Protein AF-W1X9R4-F1 (afdb_monomer_lite)

InterPro domains:
  IPR003447 FemABX peptidyl transferase [PF02388] (1-71)
  IPR003447 FemABX peptidyl transferase [PS51191] (1-72)
  IPR016181 Acyl-CoA N-acyltransferase [SSF55729] (1-62)

Radius of gyration: 15.21 Å; chains: 1; bounding box: 35×26×38 Å

Sequence (72 aa):
VKKAKTFGIELHKLKRNELYKFKQITSSTSERRNYNDKTLDYYEKFYDSFGSNAEFIIASINFKNYLEHLQN

Secondary structure (DSSP, 8-state):
-THHHHTTEEEEEPPGGGHHHHHHHHHHHHHHTT-PPPPHHHHHHHHHHHGGG---EEEEE-HHHHHHHHH-

Foldseek 3Di:
DVVCVVQQKDKDWDDLVCLVVVVVVVVVVCVVVVHDDDDNVVVSVVCVVCPPNDTDMDIDGDVVVRVVVVVD

Organism: NCBI:txid408170

Structure (mmCIF, N/CA/C/O backbone):
data_AF-W1X9R4-F1
#
_entry.id   AF-W1X9R4-F1
#
loop_
_atom_site.group_PDB
_atom_site.id
_atom_site.type_symbol
_atom_site.label_atom_id
_atom_site.label_alt_id
_atom_site.label_comp_id
_atom_site.label_asym_id
_atom_site.label_entity_id
_atom_site.label_seq_id
_atom_site.pdbx_PDB_ins_code
_atom_site.Cartn_x
_atom_site.Cartn_y
_atom_site.Cartn_z
_atom_site.occupancy
_atom_site.B_iso_or_equiv
_atom_site.auth_seq_id
_atom_site.auth_comp_id
_atom_site.auth_asym_id
_atom_site.auth_atom_id
_atom_site.pdbx_PDB_model_num
ATOM 1 N N . VAL A 1 1 ? 0.590 -6.557 18.955 1.00 51.66 1 VAL A N 1
ATOM 2 C CA . VAL A 1 1 ? -0.542 -6.922 18.062 1.00 51.66 1 VAL A CA 1
ATOM 3 C C . VAL A 1 1 ? -1.931 -6.537 18.604 1.00 51.66 1 VAL A C 1
ATOM 5 O O . VAL A 1 1 ? -2.767 -6.150 17.805 1.00 51.66 1 VAL A O 1
ATOM 8 N N . LYS A 1 2 ? -2.200 -6.551 19.927 1.00 52.38 2 LYS A N 1
ATOM 9 C CA . LYS A 1 2 ? -3.537 -6.218 20.487 1.00 52.38 2 LYS A CA 1
ATOM 10 C C . LYS A 1 2 ? -4.001 -4.754 20.311 1.00 52.38 2 LYS A C 1
ATOM 12 O O . LYS A 1 2 ? -5.191 -4.541 20.135 1.00 52.38 2 LYS A O 1
ATOM 17 N N . LYS A 1 3 ? -3.090 -3.768 20.288 1.00 52.84 3 LYS A N 1
ATOM 18 C CA . LYS A 1 3 ? -3.446 -2.332 20.196 1.00 52.84 3 LYS A CA 1
ATOM 19 C C . LYS A 1 3 ? -4.086 -1.913 18.864 1.00 52.84 3 LYS A C 1
ATOM 21 O O . LYS A 1 3 ? -4.888 -0.995 18.863 1.00 52.84 3 LYS A O 1
ATOM 26 N N . ALA A 1 4 ? -3.771 -2.572 17.745 1.00 53.31 4 ALA A N 1
ATOM 27 C CA . ALA A 1 4 ? -4.288 -2.166 16.430 1.00 53.31 4 ALA A CA 1
ATOM 28 C C . ALA A 1 4 ? -5.811 -2.361 16.302 1.00 53.31 4 ALA A C 1
ATOM 30 O O . ALA A 1 4 ? -6.482 -1.554 15.669 1.00 53.31 4 ALA A O 1
ATOM 31 N N . LYS A 1 5 ? -6.370 -3.384 16.967 1.00 54.81 5 LYS A N 1
ATOM 32 C CA . LYS A 1 5 ? -7.824 -3.603 17.017 1.00 54.81 5 LYS A CA 1
ATOM 33 C C . LYS A 1 5 ? -8.557 -2.589 17.901 1.00 54.81 5 LYS A C 1
ATOM 35 O O . LYS A 1 5 ? -9.744 -2.381 17.702 1.00 54.81 5 LYS A O 1
ATOM 40 N N . THR A 1 6 ? -7.868 -1.956 18.852 1.00 59.28 6 THR A N 1
ATOM 41 C CA . THR A 1 6 ? -8.475 -1.022 19.815 1.00 59.28 6 THR A CA 1
ATOM 42 C C . THR A 1 6 ? -8.898 0.303 19.174 1.00 59.28 6 THR A C 1
ATOM 44 O O . THR A 1 6 ? -9.784 0.961 19.696 1.00 59.28 6 THR A O 1
ATOM 47 N N . PHE A 1 7 ? -8.303 0.683 18.038 1.00 66.56 7 PHE A N 1
ATOM 48 C CA . PHE A 1 7 ? -8.556 1.974 17.383 1.00 66.56 7 PHE A CA 1
ATOM 49 C C . PHE A 1 7 ? -9.475 1.883 16.153 1.00 66.56 7 PHE A C 1
ATOM 51 O O . PHE A 1 7 ? -9.558 2.842 15.395 1.00 66.56 7 PHE A O 1
ATOM 58 N N . GLY A 1 8 ? -10.131 0.740 15.915 1.00 78.12 8 GLY A N 1
ATOM 59 C CA . GLY A 1 8 ? -10.995 0.572 14.738 1.00 78.12 8 GLY A CA 1
ATOM 60 C C . GLY A 1 8 ? -10.232 0.621 13.409 1.00 78.12 8 GLY A C 1
ATOM 61 O O . GLY A 1 8 ? -10.741 1.144 12.423 1.00 78.12 8 GLY A O 1
ATOM 62 N N . ILE A 1 9 ? -8.989 0.127 13.386 1.00 85.69 9 ILE A N 1
ATOM 63 C CA . ILE A 1 9 ? -8.189 0.068 12.159 1.00 85.69 9 ILE A CA 1
ATOM 64 C C . ILE A 1 9 ? -8.757 -1.014 11.239 1.00 85.69 9 ILE A C 1
ATOM 66 O O . ILE A 1 9 ? -8.851 -2.182 11.625 1.00 85.69 9 ILE A O 1
ATOM 70 N N . GLU A 1 10 ? -9.064 -0.628 10.007 1.00 87.62 10 GLU A N 1
ATOM 71 C CA . GLU A 1 10 ? -9.559 -1.505 8.952 1.00 87.62 10 GLU A CA 1
ATOM 72 C C . GLU A 1 10 ? -8.440 -1.825 7.956 1.00 87.62 10 GLU A C 1
ATOM 74 O O . GLU A 1 10 ? -7.621 -0.971 7.611 1.00 87.62 10 GLU A O 1
ATOM 79 N N . LEU A 1 11 ? -8.386 -3.078 7.498 1.00 90.69 11 LEU A N 1
ATOM 80 C CA . LEU A 1 11 ? -7.464 -3.507 6.449 1.00 90.69 11 LEU A CA 1
ATOM 81 C C . LEU A 1 11 ? -8.225 -3.609 5.132 1.00 90.69 11 LEU A C 1
ATOM 83 O O . LEU A 1 11 ? -9.229 -4.314 5.047 1.00 90.69 11 LEU A O 1
ATOM 87 N N . HIS A 1 12 ? -7.716 -2.953 4.093 1.00 91.38 12 HIS A N 1
ATOM 88 C CA . HIS A 1 12 ? -8.311 -2.989 2.762 1.00 91.38 12 HIS A CA 1
ATOM 89 C C . HIS A 1 12 ? -7.324 -3.580 1.767 1.00 91.38 12 HIS A C 1
ATOM 91 O O . HIS A 1 12 ? -6.236 -3.036 1.561 1.00 91.38 12 HIS A O 1
ATOM 97 N N . LYS A 1 13 ? -7.729 -4.678 1.125 1.00 94.31 13 LYS A N 1
ATOM 98 C CA . LYS A 1 13 ? -7.055 -5.208 -0.059 1.00 94.31 13 LYS A CA 1
ATOM 99 C C . LYS A 1 13 ? -7.421 -4.337 -1.258 1.00 94.31 13 LYS A C 1
ATOM 101 O O . LYS A 1 13 ? -8.597 -4.202 -1.587 1.00 94.31 13 LYS A O 1
ATOM 106 N N . LEU A 1 14 ? -6.416 -3.754 -1.895 1.00 95.06 14 LEU A N 1
ATOM 107 C CA . LEU A 1 14 ? -6.592 -2.839 -3.014 1.00 95.06 14 LEU A CA 1
ATOM 108 C C . LEU A 1 14 ? -6.800 -3.583 -4.331 1.00 95.06 14 LEU A C 1
ATOM 110 O O . LEU A 1 14 ? -6.172 -4.610 -4.608 1.00 95.06 14 LEU A O 1
ATOM 114 N N . LYS A 1 15 ? -7.652 -3.006 -5.176 1.00 95.00 15 LYS A N 1
ATOM 115 C CA . LYS A 1 15 ? -7.757 -3.365 -6.59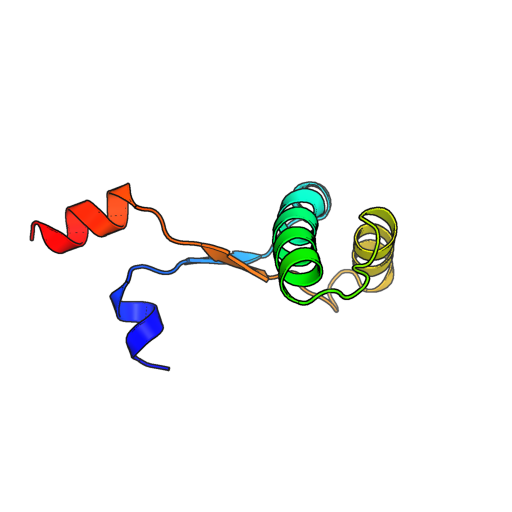3 1.00 95.00 15 LYS A CA 1
ATOM 116 C C . LYS A 1 15 ? -6.710 -2.612 -7.415 1.00 95.00 15 LYS A C 1
ATOM 118 O O . LYS A 1 15 ? -6.193 -1.582 -6.984 1.00 95.00 15 LYS A O 1
ATOM 123 N N . ARG A 1 16 ? -6.448 -3.082 -8.639 1.00 93.12 16 ARG A N 1
ATOM 124 C CA . ARG A 1 16 ? -5.515 -2.442 -9.586 1.00 93.12 16 ARG A CA 1
ATOM 125 C C . ARG A 1 16 ? -5.762 -0.934 -9.743 1.00 93.12 16 ARG A C 1
ATOM 127 O O . ARG A 1 16 ? -4.829 -0.144 -9.690 1.00 93.12 16 ARG A O 1
ATOM 134 N N . ASN A 1 17 ? -7.024 -0.522 -9.876 1.00 94.19 17 ASN A N 1
ATOM 135 C CA . ASN A 1 17 ? -7.417 0.885 -10.029 1.00 94.19 17 ASN A CA 1
ATOM 136 C C . ASN A 1 17 ? -7.288 1.721 -8.741 1.00 94.19 17 ASN A C 1
ATOM 138 O O . ASN A 1 17 ? -7.501 2.927 -8.779 1.00 94.19 17 ASN A O 1
ATOM 142 N N . GLU A 1 18 ? -6.945 1.110 -7.607 1.00 95.19 18 GLU A N 1
ATOM 143 C CA . GLU A 1 18 ? -6.754 1.784 -6.321 1.00 95.19 18 GLU A CA 1
ATOM 144 C C . GLU A 1 18 ? -5.279 1.890 -5.912 1.00 95.19 18 GLU A C 1
ATOM 146 O O . GLU A 1 18 ? -4.968 2.481 -4.876 1.00 95.19 18 GLU A O 1
ATOM 151 N N . LEU A 1 19 ? -4.353 1.372 -6.727 1.00 95.50 19 LEU A N 1
ATOM 152 C CA . LEU A 1 19 ? -2.912 1.391 -6.445 1.00 95.50 19 LEU A CA 1
ATOM 153 C C . LEU A 1 19 ? -2.336 2.809 -6.322 1.00 95.50 19 LEU A C 1
ATOM 155 O O . LEU A 1 19 ? -1.326 3.008 -5.646 1.00 95.50 19 LEU A O 1
ATOM 159 N N . TYR A 1 20 ? -3.011 3.818 -6.879 1.00 95.19 20 TYR A N 1
ATOM 160 C CA . TYR A 1 20 ? -2.650 5.222 -6.670 1.00 95.19 20 TYR A CA 1
ATOM 161 C C . TYR A 1 20 ? -2.675 5.615 -5.181 1.00 95.19 20 TYR A C 1
ATOM 163 O O . TYR A 1 20 ? -1.817 6.380 -4.745 1.00 95.19 20 TYR A O 1
ATOM 171 N N . LYS A 1 21 ? -3.595 5.051 -4.378 1.00 94.94 21 LYS A N 1
ATOM 172 C CA . LYS A 1 21 ? -3.669 5.294 -2.925 1.00 94.94 21 LYS A CA 1
ATOM 173 C C . LYS A 1 21 ? -2.424 4.756 -2.225 1.00 94.94 21 LYS A C 1
ATOM 175 O O . LYS A 1 21 ? -1.844 5.427 -1.375 1.00 94.94 21 LYS A O 1
ATOM 180 N N . PHE A 1 22 ? -1.984 3.559 -2.616 1.00 95.00 22 PHE A N 1
ATOM 181 C CA . PHE A 1 22 ? -0.755 2.954 -2.103 1.00 95.00 22 PHE A CA 1
ATOM 182 C C . PHE A 1 22 ? 0.458 3.828 -2.433 1.00 95.00 22 PHE A C 1
ATOM 184 O O . PHE A 1 22 ? 1.218 4.186 -1.535 1.00 95.00 22 PHE A O 1
ATOM 191 N N . LYS A 1 23 ? 0.570 4.260 -3.696 1.00 95.12 23 LYS A N 1
ATOM 192 C CA . LYS A 1 23 ? 1.641 5.147 -4.165 1.00 95.12 23 LYS A CA 1
ATOM 193 C C . LYS A 1 23 ? 1.686 6.476 -3.404 1.00 95.12 23 LYS A C 1
ATOM 195 O O . LYS A 1 23 ? 2.770 6.960 -3.087 1.00 95.12 23 LYS A O 1
ATOM 200 N N . GLN A 1 24 ? 0.539 7.081 -3.101 1.00 94.94 24 GLN A N 1
ATOM 201 C CA . GLN A 1 24 ? 0.489 8.316 -2.310 1.00 94.94 24 GLN A CA 1
ATOM 202 C C . GLN A 1 24 ? 1.108 8.113 -0.919 1.00 94.94 24 GLN A C 1
ATOM 204 O O . GLN A 1 24 ? 1.968 8.889 -0.506 1.00 94.94 24 GLN A O 1
ATOM 209 N N . ILE A 1 25 ? 0.749 7.024 -0.232 1.00 93.62 25 ILE A N 1
ATOM 210 C CA . ILE A 1 25 ? 1.267 6.699 1.107 1.00 93.62 25 ILE A CA 1
ATOM 211 C C . ILE A 1 25 ? 2.779 6.423 1.073 1.00 93.62 25 ILE A C 1
ATOM 213 O O . ILE A 1 25 ? 3.527 6.911 1.933 1.00 93.62 25 ILE A O 1
ATOM 217 N N . THR A 1 26 ? 3.246 5.641 0.093 1.00 93.50 26 THR A N 1
ATOM 218 C CA . THR A 1 26 ? 4.672 5.318 -0.048 1.00 93.50 26 THR A CA 1
ATOM 219 C C . THR A 1 26 ? 5.496 6.548 -0.407 1.00 93.50 26 THR A C 1
ATOM 221 O O . THR A 1 26 ? 6.575 6.706 0.160 1.00 93.50 26 THR A O 1
ATOM 224 N N . SER A 1 27 ? 4.962 7.459 -1.229 1.00 94.00 27 SER A N 1
ATOM 225 C CA . SER A 1 27 ? 5.632 8.717 -1.595 1.00 94.00 27 SER A CA 1
ATOM 226 C C . SER A 1 27 ? 5.797 9.636 -0.389 1.00 94.00 27 SER A C 1
ATOM 228 O O . SER A 1 27 ? 6.911 10.041 -0.076 1.00 94.00 27 SER A O 1
ATOM 230 N N . SER A 1 28 ? 4.731 9.876 0.383 1.00 93.62 28 SER A N 1
ATOM 231 C CA . SER A 1 28 ? 4.843 10.686 1.607 1.00 93.62 28 SER A CA 1
ATOM 232 C C . SER A 1 28 ? 5.804 10.069 2.632 1.00 93.62 28 SER A C 1
ATOM 234 O O . SER A 1 28 ? 6.410 10.765 3.448 1.00 93.62 28 SER A O 1
ATOM 236 N N . THR A 1 29 ? 5.957 8.742 2.625 1.00 92.69 29 THR A N 1
ATOM 237 C CA . THR A 1 29 ? 6.943 8.054 3.470 1.00 92.69 29 THR A CA 1
ATOM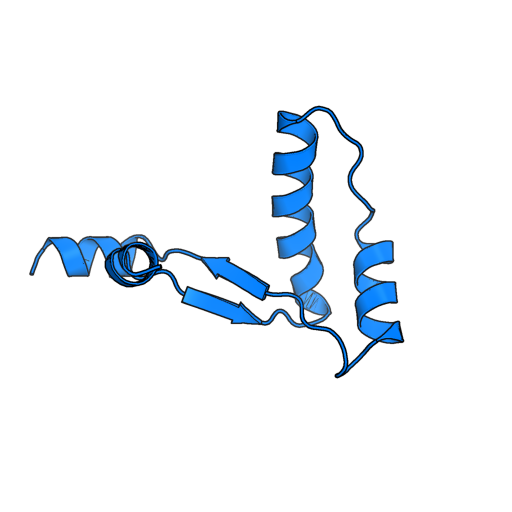 238 C C . THR A 1 29 ? 8.364 8.169 2.936 1.00 92.69 29 THR A C 1
ATOM 240 O O . THR A 1 29 ? 9.283 8.355 3.736 1.00 92.69 29 THR A O 1
ATOM 243 N N . SER A 1 30 ? 8.546 8.088 1.622 1.00 91.94 30 SER A N 1
ATOM 244 C CA . SER A 1 30 ? 9.848 8.189 0.974 1.00 91.94 30 SER A CA 1
ATOM 245 C C . SER A 1 30 ? 10.412 9.601 1.047 1.00 91.94 30 SER A C 1
ATOM 247 O O . SER A 1 30 ? 11.578 9.753 1.389 1.00 91.94 30 SER A O 1
ATOM 249 N N . GLU A 1 31 ? 9.574 10.621 0.848 1.00 93.38 31 GLU A N 1
ATOM 250 C CA . GLU A 1 31 ? 9.914 12.036 1.044 1.00 93.38 31 GLU A CA 1
ATOM 251 C C . GLU A 1 31 ? 10.400 12.286 2.474 1.00 93.38 31 GLU A C 1
ATOM 253 O O . GLU A 1 31 ? 11.498 12.794 2.685 1.00 93.38 31 GLU A O 1
ATOM 258 N N . ARG A 1 32 ? 9.637 11.827 3.477 1.00 94.00 32 ARG A N 1
ATOM 259 C CA . ARG A 1 32 ? 10.007 11.970 4.895 1.00 94.00 32 ARG A CA 1
ATOM 260 C C . ARG A 1 32 ? 11.328 11.279 5.245 1.00 94.00 32 ARG A C 1
ATOM 262 O O . ARG A 1 32 ? 12.026 11.718 6.153 1.00 94.00 32 ARG A O 1
ATOM 269 N N . ARG A 1 33 ? 11.638 10.161 4.587 1.00 91.94 33 ARG A N 1
ATOM 270 C CA . ARG A 1 33 ? 12.842 9.351 4.842 1.00 91.94 33 ARG A CA 1
ATOM 271 C C . ARG A 1 33 ? 13.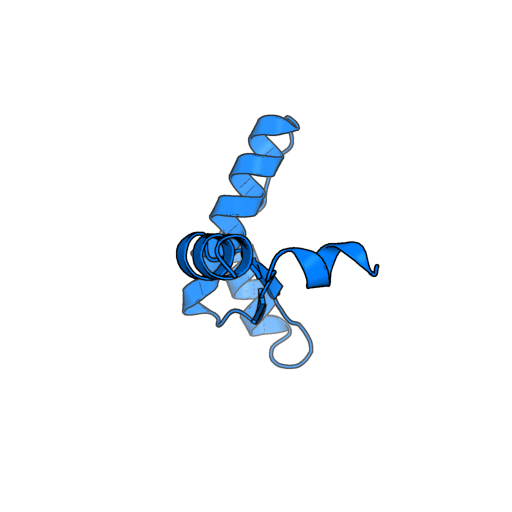966 9.603 3.829 1.00 91.94 33 ARG A C 1
ATOM 273 O O . ARG A 1 33 ? 14.978 8.911 3.890 1.00 91.94 33 ARG A O 1
ATOM 280 N N . ASN A 1 34 ? 13.786 10.572 2.933 1.00 91.06 34 ASN A N 1
ATO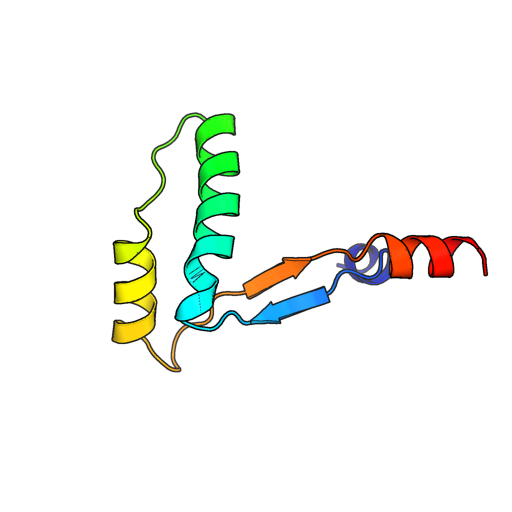M 281 C CA . ASN A 1 34 ? 14.720 10.961 1.882 1.00 91.06 34 ASN A CA 1
ATOM 282 C C . ASN A 1 34 ? 15.240 9.783 1.027 1.00 91.06 34 ASN A C 1
ATOM 284 O O . ASN A 1 34 ? 16.439 9.666 0.777 1.00 91.06 34 ASN A O 1
ATOM 288 N N . TYR A 1 35 ? 14.343 8.888 0.595 1.00 89.69 35 TYR A N 1
ATOM 289 C CA . TYR A 1 35 ? 14.660 7.825 -0.368 1.00 89.69 35 TYR A CA 1
ATOM 290 C C . TYR A 1 35 ? 13.730 7.863 -1.583 1.00 89.69 35 TYR A C 1
ATOM 292 O O . TYR A 1 35 ? 12.657 8.462 -1.552 1.00 89.69 35 TYR A O 1
ATOM 300 N N . ASN A 1 36 ? 14.138 7.190 -2.661 1.00 88.94 36 ASN A N 1
ATOM 301 C CA . ASN A 1 36 ? 13.370 7.130 -3.903 1.00 88.94 36 ASN A CA 1
ATOM 302 C C . ASN A 1 36 ? 12.279 6.055 -3.841 1.00 88.94 36 ASN A C 1
ATOM 304 O O . ASN A 1 36 ? 12.575 4.867 -3.691 1.00 88.94 36 ASN A O 1
ATOM 308 N N . ASP A 1 37 ? 11.024 6.463 -4.009 1.00 92.81 37 ASP A N 1
ATOM 309 C CA . ASP A 1 37 ? 9.899 5.545 -4.194 1.00 92.81 37 ASP A CA 1
ATOM 310 C C . ASP A 1 37 ? 9.759 5.108 -5.661 1.00 92.81 37 ASP A C 1
ATOM 312 O O . ASP A 1 37 ? 10.210 5.782 -6.589 1.00 92.81 37 ASP A O 1
ATOM 316 N N . LYS A 1 38 ? 9.109 3.966 -5.881 1.00 94.69 38 LYS A N 1
ATOM 317 C CA . LYS A 1 38 ? 8.778 3.469 -7.219 1.00 94.69 38 LYS A CA 1
ATOM 318 C C . LYS A 1 38 ? 7.613 4.251 -7.825 1.00 94.69 38 LYS A C 1
ATOM 320 O O . LYS A 1 38 ? 6.854 4.923 -7.125 1.00 94.69 38 LYS A O 1
ATOM 325 N N . THR A 1 39 ? 7.488 4.201 -9.147 1.00 95.25 39 THR A N 1
ATOM 326 C CA . THR A 1 39 ? 6.388 4.837 -9.885 1.00 95.25 39 THR A CA 1
ATOM 327 C C . THR A 1 39 ? 5.086 4.050 -9.721 1.00 95.25 39 THR A C 1
ATOM 329 O O . THR A 1 39 ? 5.101 2.890 -9.316 1.00 95.25 39 THR A O 1
ATOM 332 N N . LEU A 1 40 ? 3.946 4.662 -10.058 1.00 95.25 40 LEU A N 1
ATOM 333 C CA . LEU A 1 40 ? 2.665 3.946 -10.074 1.00 95.25 40 LEU A CA 1
ATOM 334 C C . LEU A 1 40 ? 2.678 2.787 -11.085 1.00 95.25 40 LEU A C 1
ATOM 336 O O . LEU A 1 40 ? 2.278 1.681 -10.740 1.00 95.25 40 LEU A O 1
ATOM 340 N N . ASP A 1 41 ? 3.224 3.020 -12.281 1.00 96.62 41 ASP A N 1
ATOM 341 C CA . ASP A 1 41 ? 3.382 2.007 -13.337 1.00 96.62 41 ASP A CA 1
ATOM 342 C C . ASP A 1 41 ? 4.119 0.749 -12.846 1.00 96.62 41 ASP A C 1
ATOM 344 O O . ASP A 1 41 ? 3.732 -0.367 -13.181 1.00 96.62 41 ASP A O 1
ATOM 348 N N . TYR A 1 42 ? 5.127 0.905 -11.981 1.00 95.81 42 TYR A N 1
ATOM 349 C CA . TYR A 1 42 ? 5.805 -0.236 -11.366 1.00 95.81 42 TYR A CA 1
ATOM 350 C C . TYR A 1 42 ? 4.844 -1.090 -10.526 1.00 95.81 42 TYR A C 1
ATOM 352 O O . TYR A 1 42 ? 4.840 -2.315 -10.644 1.00 95.81 42 TYR A O 1
ATOM 360 N N . TYR A 1 43 ? 4.022 -0.456 -9.687 1.00 94.88 43 TYR A N 1
ATOM 361 C CA . TYR A 1 43 ? 3.058 -1.161 -8.842 1.00 94.88 43 TYR A CA 1
ATOM 362 C C . TYR A 1 43 ? 1.930 -1.797 -9.662 1.00 94.88 43 TYR A C 1
ATOM 364 O O . TYR A 1 43 ? 1.508 -2.907 -9.345 1.00 94.88 43 TYR A O 1
ATOM 372 N N . GLU A 1 44 ? 1.485 -1.146 -10.738 1.00 94.88 44 GLU A N 1
ATOM 373 C CA . GLU A 1 44 ? 0.509 -1.716 -11.672 1.00 94.88 44 GLU A CA 1
ATOM 374 C C . GLU A 1 44 ? 1.061 -2.950 -12.387 1.00 94.88 44 GLU A C 1
ATOM 376 O O . GLU A 1 44 ? 0.433 -4.005 -12.359 1.00 94.88 44 GLU A O 1
ATOM 381 N N . LYS A 1 45 ? 2.276 -2.866 -12.940 1.00 96.06 45 LYS A N 1
ATOM 382 C CA . LYS A 1 45 ? 2.947 -4.013 -13.569 1.00 96.06 45 LYS A CA 1
ATOM 383 C C . LYS A 1 45 ? 3.168 -5.154 -12.588 1.00 96.06 45 LYS A C 1
ATOM 385 O O . LYS A 1 45 ? 3.015 -6.312 -12.963 1.00 96.06 45 LYS A O 1
ATOM 390 N N . PHE A 1 46 ? 3.509 -4.849 -11.338 1.00 95.12 46 PHE A N 1
ATOM 391 C CA . PHE A 1 46 ? 3.638 -5.854 -10.288 1.00 95.12 46 PHE A CA 1
ATOM 392 C C . PHE A 1 46 ? 2.296 -6.550 -10.021 1.00 95.12 46 PHE A C 1
ATOM 394 O O . PHE A 1 46 ? 2.237 -7.777 -9.994 1.00 95.12 46 PHE A O 1
ATOM 401 N N . TYR A 1 47 ? 1.208 -5.788 -9.889 1.00 95.00 47 TYR A N 1
ATOM 402 C CA . TYR A 1 47 ? -0.135 -6.347 -9.728 1.00 95.00 47 TYR A CA 1
ATOM 403 C C . TYR A 1 47 ? -0.515 -7.260 -10.900 1.00 95.00 47 TYR A C 1
ATOM 405 O O . TYR A 1 47 ? -0.963 -8.382 -10.682 1.00 95.00 47 TYR A O 1
ATOM 413 N N . ASP A 1 48 ? -0.280 -6.808 -12.131 1.00 94.31 48 ASP A N 1
ATOM 414 C CA . ASP A 1 48 ? -0.633 -7.549 -13.344 1.00 94.31 48 ASP A CA 1
ATOM 415 C C . ASP A 1 48 ? 0.233 -8.809 -13.525 1.00 94.31 48 ASP A C 1
ATOM 417 O O . ASP A 1 48 ? -0.255 -9.837 -13.986 1.00 94.31 48 ASP A O 1
ATOM 421 N N . SER A 1 49 ? 1.506 -8.758 -13.115 1.00 96.25 49 SER A N 1
ATOM 422 C CA . SER A 1 49 ? 2.444 -9.883 -13.249 1.00 96.25 49 SER A CA 1
ATOM 423 C C . SER A 1 49 ? 2.204 -10.985 -12.219 1.00 96.25 49 SER A C 1
ATOM 425 O O . SER A 1 49 ? 2.335 -12.165 -12.538 1.00 96.25 49 SER A O 1
ATOM 427 N N . PHE A 1 50 ? 1.885 -10.619 -10.974 1.00 93.62 50 PHE A N 1
ATOM 428 C CA . PHE A 1 50 ? 1.711 -11.586 -9.887 1.00 93.62 50 PHE A CA 1
ATOM 429 C C . PHE A 1 50 ? 0.246 -11.964 -9.647 1.00 93.62 50 PHE A C 1
ATOM 431 O O . PHE A 1 50 ? -0.011 -13.031 -9.089 1.00 93.62 50 PHE A O 1
ATOM 438 N N . GLY A 1 51 ? -0.714 -11.148 -10.091 1.00 89.56 51 GLY A N 1
ATOM 439 C CA . GLY A 1 51 ? -2.143 -11.444 -10.033 1.00 89.56 51 GLY A CA 1
ATOM 440 C C . GLY A 1 51 ? -2.592 -11.907 -8.645 1.00 89.56 51 GLY A C 1
ATOM 441 O O . GLY A 1 51 ? -2.415 -11.207 -7.652 1.00 89.56 51 GLY A O 1
ATOM 442 N N . SER A 1 52 ? -3.148 -13.118 -8.561 1.00 89.38 52 SER A N 1
ATOM 443 C CA . SER A 1 52 ? -3.615 -13.723 -7.304 1.00 89.38 52 SER A CA 1
ATOM 444 C C . SER A 1 52 ? -2.506 -14.087 -6.312 1.00 89.38 52 SER A C 1
ATOM 446 O O . SER A 1 52 ? -2.809 -14.378 -5.159 1.00 89.38 52 SER A O 1
ATOM 448 N N . ASN A 1 53 ? -1.241 -14.085 -6.734 1.00 92.31 53 ASN A N 1
ATOM 449 C CA . ASN A 1 53 ? -0.098 -14.440 -5.889 1.00 92.31 53 ASN A CA 1
ATOM 450 C C . ASN A 1 53 ? 0.453 -13.246 -5.099 1.00 92.31 53 ASN A C 1
ATOM 452 O O . ASN A 1 53 ? 1.387 -13.412 -4.316 1.00 92.31 53 ASN A O 1
ATOM 456 N N . ALA A 1 54 ? -0.095 -12.047 -5.304 1.00 90.31 54 ALA A N 1
ATOM 457 C CA . ALA A 1 54 ? 0.297 -10.852 -4.578 1.00 90.31 54 ALA A CA 1
ATOM 458 C C . ALA A 1 54 ? -0.918 -10.036 -4.136 1.00 90.31 54 ALA A C 1
ATOM 460 O O . ALA A 1 54 ? -1.943 -9.969 -4.812 1.00 90.31 54 ALA A O 1
ATOM 461 N N . GLU A 1 55 ? -0.781 -9.366 -2.996 1.00 93.06 55 GLU A N 1
ATOM 462 C CA . GLU A 1 55 ? -1.811 -8.483 -2.466 1.00 93.06 55 GLU A CA 1
ATOM 463 C C . GLU A 1 55 ? -1.205 -7.151 -2.036 1.00 93.06 55 GLU A C 1
ATOM 465 O O . GLU A 1 55 ? -0.180 -7.104 -1.357 1.00 93.06 55 GLU A O 1
ATOM 470 N N . PHE A 1 56 ? -1.879 -6.062 -2.398 1.00 94.38 56 PHE A N 1
ATOM 471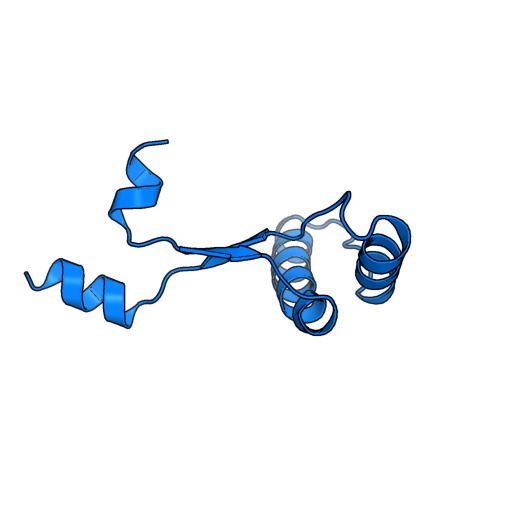 C CA . PHE A 1 56 ? -1.614 -4.743 -1.841 1.00 94.38 56 PHE A CA 1
ATOM 472 C C . PHE A 1 56 ? -2.640 -4.480 -0.750 1.00 94.38 56 PHE A C 1
ATOM 474 O O . PHE A 1 56 ? -3.839 -4.471 -1.021 1.00 94.38 56 PHE A O 1
ATOM 481 N N 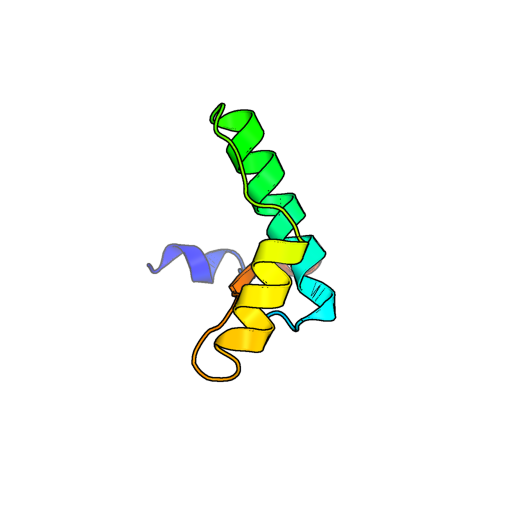. ILE A 1 57 ? -2.174 -4.272 0.477 1.00 94.50 57 ILE A N 1
ATOM 482 C CA . ILE A 1 57 ? -3.032 -4.047 1.639 1.00 94.50 57 ILE A CA 1
ATOM 483 C C . ILE A 1 57 ? -2.682 -2.693 2.243 1.00 94.50 57 ILE A C 1
ATOM 485 O O . ILE A 1 57 ? -1.509 -2.392 2.468 1.00 94.50 57 ILE A O 1
ATOM 489 N N . ILE A 1 58 ? -3.703 -1.889 2.530 1.00 94.00 58 ILE A N 1
ATOM 490 C CA . ILE A 1 58 ? -3.566 -0.657 3.308 1.00 94.00 58 ILE A CA 1
ATOM 491 C C . ILE A 1 58 ? -4.321 -0.781 4.626 1.00 94.00 58 ILE A C 1
ATOM 493 O O . ILE A 1 58 ? -5.362 -1.432 4.698 1.00 94.00 58 ILE A O 1
ATOM 497 N N . ALA A 1 59 ? -3.794 -0.133 5.660 1.00 92.44 59 ALA A N 1
ATOM 498 C CA . ALA A 1 59 ? -4.499 0.073 6.914 1.00 92.44 59 ALA A CA 1
ATOM 499 C C . ALA A 1 59 ? -5.119 1.473 6.904 1.00 92.44 59 ALA A C 1
ATOM 501 O O . ALA A 1 59 ? -4.424 2.447 6.608 1.00 92.44 59 ALA A O 1
ATOM 502 N N . SER A 1 60 ? -6.405 1.572 7.220 1.00 89.81 60 SER A N 1
ATOM 503 C CA . SER A 1 60 ? -7.120 2.840 7.331 1.00 89.81 60 SER A CA 1
ATOM 504 C C . SER A 1 60 ? -7.767 2.967 8.710 1.00 89.81 60 SER A C 1
ATOM 506 O O . SER A 1 60 ? -7.991 1.975 9.404 1.00 89.81 60 SER A O 1
ATOM 508 N N . ILE A 1 61 ? -8.029 4.203 9.127 1.00 89.62 61 ILE A N 1
ATOM 509 C CA . ILE A 1 61 ? -8.843 4.507 10.302 1.00 89.62 61 ILE A CA 1
ATOM 510 C C . ILE A 1 61 ? -9.941 5.469 9.867 1.00 89.62 61 ILE A C 1
ATOM 512 O O . ILE A 1 61 ? -9.670 6.499 9.245 1.00 89.62 61 ILE A O 1
ATOM 516 N N . ASN A 1 62 ? -11.187 5.136 10.186 1.00 85.75 62 ASN A N 1
ATOM 517 C CA . ASN A 1 62 ? -12.310 6.032 9.967 1.00 85.75 62 ASN A CA 1
ATOM 518 C C . ASN A 1 62 ? -12.523 6.879 11.225 1.00 85.75 62 ASN A C 1
ATOM 520 O O . ASN A 1 62 ? -12.965 6.371 12.252 1.00 85.75 62 ASN A O 1
ATOM 524 N N . PHE A 1 63 ? -12.222 8.177 11.145 1.00 85.19 63 PHE A N 1
ATOM 525 C CA . PHE A 1 63 ? -12.328 9.074 12.298 1.00 85.19 63 PHE A CA 1
ATOM 526 C C . PHE A 1 63 ? -13.755 9.252 12.826 1.00 85.19 63 PHE A C 1
ATOM 528 O O . PHE A 1 63 ? -13.907 9.520 14.013 1.00 85.19 63 PHE A O 1
ATOM 535 N N . LYS A 1 64 ? -14.791 9.082 11.991 1.00 85.62 64 LYS A N 1
ATOM 536 C CA . LYS A 1 64 ? -16.187 9.132 12.455 1.00 85.62 64 LYS A CA 1
ATOM 537 C C . LYS A 1 64 ? -16.503 7.914 13.315 1.00 85.62 64 LYS A C 1
ATOM 539 O O . LYS A 1 64 ? -16.877 8.079 14.468 1.00 85.62 64 LYS A O 1
ATOM 544 N N . ASN A 1 65 ? -16.225 6.719 12.792 1.00 82.31 65 ASN A N 1
ATOM 545 C CA . ASN A 1 65 ? -16.409 5.466 13.531 1.00 82.31 65 ASN A CA 1
ATOM 546 C C . ASN A 1 65 ? -15.574 5.476 14.820 1.00 82.31 65 ASN A C 1
ATOM 548 O O . ASN A 1 65 ? -16.034 5.074 15.882 1.00 82.31 65 ASN A O 1
ATOM 552 N N . TYR A 1 66 ? -14.339 5.976 14.742 1.00 84.00 66 TYR A N 1
ATOM 553 C CA . TYR A 1 66 ? -13.470 6.106 15.904 1.00 84.00 66 TYR A CA 1
ATOM 554 C C . TYR A 1 66 ? -14.040 7.064 16.964 1.00 84.00 66 TYR A C 1
ATOM 556 O O . TYR A 1 66 ? -13.990 6.747 18.148 1.00 84.00 66 TYR A O 1
ATOM 564 N N . LEU A 1 67 ? -14.607 8.206 16.560 1.00 84.25 67 LEU A N 1
ATOM 565 C CA . LEU A 1 67 ? -15.246 9.154 17.477 1.00 84.25 67 LEU A CA 1
ATOM 566 C C . LEU A 1 67 ? -16.488 8.553 18.149 1.00 84.25 67 LEU A C 1
ATOM 568 O O . LEU A 1 67 ? -16.639 8.693 19.358 1.00 84.25 67 LEU A O 1
ATOM 572 N N . GLU A 1 68 ? -17.332 7.844 17.397 1.00 82.94 68 GLU A N 1
ATOM 573 C CA . GLU A 1 68 ? -18.500 7.134 17.939 1.00 82.94 68 GLU A CA 1
ATOM 574 C C . GLU A 1 68 ? -18.090 6.079 18.979 1.00 82.94 68 GLU A C 1
ATOM 576 O O . GLU A 1 68 ? -18.723 5.952 20.025 1.00 82.94 68 GLU A O 1
ATOM 581 N N . HIS A 1 69 ? -16.985 5.363 18.743 1.00 76.94 69 HIS A N 1
ATOM 582 C CA . HIS A 1 69 ? -16.426 4.415 19.710 1.00 76.94 69 HIS A CA 1
ATOM 583 C C . HIS A 1 69 ? -15.885 5.068 20.989 1.00 76.94 69 HIS A C 1
ATOM 585 O O . HIS A 1 69 ? -15.804 4.386 22.004 1.00 76.94 69 HIS A O 1
ATOM 591 N N . LEU A 1 70 ? -15.495 6.346 20.953 1.00 80.94 70 LEU A N 1
ATOM 592 C CA . LEU A 1 70 ? -15.033 7.086 22.134 1.00 80.94 70 LEU A CA 1
ATOM 593 C C . LEU A 1 70 ? -16.178 7.699 22.954 1.00 80.94 70 LEU A C 1
ATOM 595 O O . LEU A 1 70 ? -15.951 8.099 24.093 1.00 80.94 70 LEU A O 1
ATOM 599 N N . GLN A 1 71 ? -17.368 7.840 22.364 1.00 75.69 71 GLN A N 1
ATOM 600 C CA . GLN A 1 71 ? -18.543 8.448 23.001 1.00 75.69 71 GLN A CA 1
ATOM 601 C C . GLN A 1 71 ? -19.470 7.427 23.684 1.00 75.69 71 GLN A C 1
ATOM 603 O O . GLN A 1 71 ? -20.405 7.843 24.369 1.00 75.69 71 GLN A O 1
ATOM 608 N N . ASN A 1 72 ? -19.203 6.128 23.515 1.00 54.47 72 ASN A N 1
ATOM 609 C CA . ASN A 1 72 ? -19.861 5.013 24.208 1.00 54.47 72 ASN A CA 1
ATOM 610 C C . ASN A 1 72 ? -18.994 4.488 25.358 1.00 54.47 72 ASN A C 1
ATOM 612 O O . ASN A 1 72 ? -19.584 3.998 26.345 1.00 54.47 72 ASN A O 1
#

pLDDT: mean 87.34, std 12.24, range [51.66, 96.62]